Protein AF-A0A3B9PK97-F1 (afdb_monomer)

Mean predicted aligned error: 8.79 Å

Foldseek 3Di:
DPPPPDDDADDDDDDPLVVLLVVLVVLLVQLVVQCVVCPPPPPDPVSVVSNVVSVVSNVVSCCVVVVVVVVCVVVVSHDPVRVVVVVVVVVVVVVVVVVVVVVVVVVVCCVQVPVLVLCCQPDPNVVVNVPQQVPRDRDPPCPDDRD

Sequence (147 aa):
MTTTTHQKYYVPHDSAWPIVGALALLLIGYGAASWISQLDQPGARSGPWVFAAGFALLVVTLFGWFGKVIDESQRGLYSTQLDRSFRQCMSWFIFSEVMFFLAFFGALFYARVVAVPWLDGASNNAMTAEILWPDFEAAWPLLKTPG

pLDDT: mean 86.39, std 11.24, range [41.16, 97.88]

Structure (mmCIF, N/CA/C/O backbone):
data_AF-A0A3B9PK97-F1
#
_entry.id   AF-A0A3B9PK97-F1
#
loop_
_atom_site.group_PDB
_atom_site.id
_atom_site.type_symbol
_atom_site.label_atom_id
_atom_site.label_alt_id
_atom_site.label_comp_id
_atom_site.label_asym_id
_atom_site.label_entity_id
_atom_site.label_seq_id
_atom_site.pdbx_PDB_ins_code
_atom_site.Cartn_x
_atom_site.Cartn_y
_atom_site.Cartn_z
_atom_site.occupancy
_atom_site.B_iso_or_equiv
_atom_site.auth_seq_id
_atom_site.auth_comp_id
_atom_site.auth_asym_id
_atom_site.auth_atom_id
_atom_site.pdbx_PDB_model_num
ATOM 1 N N . MET A 1 1 ? -40.761 29.444 9.521 1.00 41.16 1 MET A N 1
ATOM 2 C CA . MET A 1 1 ? -39.396 29.179 10.021 1.00 41.16 1 MET A CA 1
ATOM 3 C C . MET A 1 1 ? -39.211 27.673 10.105 1.00 41.16 1 MET A C 1
ATOM 5 O O . MET A 1 1 ? -39.730 27.057 11.021 1.00 41.16 1 MET A O 1
ATOM 9 N N . THR A 1 2 ? -38.567 27.062 9.114 1.00 44.19 2 THR A N 1
ATOM 10 C CA . THR A 1 2 ? -38.159 25.652 9.174 1.00 44.19 2 THR A CA 1
ATOM 11 C C . THR A 1 2 ? -36.894 25.573 10.018 1.00 44.19 2 THR A C 1
ATOM 13 O O . THR A 1 2 ? -35.844 26.047 9.594 1.00 44.19 2 THR A O 1
ATOM 16 N N . THR A 1 3 ? -36.989 25.049 11.236 1.00 46.28 3 THR A N 1
ATOM 17 C CA . THR A 1 3 ? -35.820 24.790 12.081 1.00 46.28 3 THR A CA 1
ATOM 18 C C . THR A 1 3 ? -34.995 23.685 11.435 1.00 46.28 3 THR A C 1
ATOM 20 O O . THR A 1 3 ? -35.395 22.522 11.453 1.00 46.28 3 THR A O 1
ATOM 23 N N . THR A 1 4 ? -33.866 24.040 10.826 1.00 54.22 4 THR A N 1
ATOM 24 C CA . THR A 1 4 ? -32.902 23.081 10.283 1.00 54.22 4 THR A CA 1
ATOM 25 C C . THR A 1 4 ? -32.292 22.300 11.447 1.00 54.22 4 THR A C 1
ATOM 27 O O . THR A 1 4 ? -31.327 22.735 12.070 1.00 54.22 4 THR A O 1
ATOM 30 N N . THR A 1 5 ? -32.884 21.161 11.802 1.00 58.22 5 THR A N 1
ATOM 31 C CA . THR A 1 5 ? -32.317 20.245 12.793 1.00 58.22 5 THR A CA 1
ATOM 32 C C . THR A 1 5 ? -31.056 19.625 12.194 1.00 58.22 5 THR A C 1
ATOM 34 O O . THR A 1 5 ? -31.126 18.680 11.411 1.00 58.22 5 THR A O 1
ATOM 37 N N . HIS A 1 6 ? -29.891 20.188 12.517 1.00 59.94 6 HIS A N 1
ATOM 38 C CA . HIS A 1 6 ? -28.604 19.624 12.117 1.00 59.94 6 HIS A CA 1
ATOM 39 C C . HIS A 1 6 ? -28.460 18.214 12.708 1.00 59.94 6 HIS A C 1
ATOM 41 O O . HIS A 1 6 ? -28.523 18.038 13.926 1.00 59.94 6 HIS A O 1
ATOM 47 N N . GLN A 1 7 ? -28.276 17.201 11.853 1.00 64.62 7 GLN A N 1
ATOM 48 C CA . GLN A 1 7 ? -27.948 15.856 12.323 1.00 64.62 7 GLN A CA 1
ATOM 49 C C . GLN A 1 7 ? -26.595 15.901 13.037 1.00 64.62 7 GLN A C 1
ATOM 51 O O . GLN A 1 7 ? -25.605 16.377 12.482 1.00 64.62 7 GLN A O 1
ATOM 56 N N . LYS A 1 8 ? -26.551 15.420 14.283 1.00 70.25 8 LYS A N 1
ATOM 57 C CA . LYS A 1 8 ? -25.319 15.384 15.074 1.00 70.25 8 LYS A CA 1
ATOM 58 C C . LYS A 1 8 ? -24.359 14.374 14.441 1.00 70.25 8 LYS A C 1
ATOM 60 O O . LYS A 1 8 ? -24.688 13.195 14.325 1.00 70.25 8 LYS A O 1
ATOM 65 N N . TYR A 1 9 ? -23.196 14.846 13.996 1.00 72.81 9 TYR A N 1
ATOM 66 C CA . TYR A 1 9 ? -22.126 13.980 13.507 1.00 72.81 9 TYR A CA 1
ATOM 67 C C . TYR A 1 9 ? -21.547 13.190 14.686 1.00 72.81 9 TYR A C 1
ATOM 69 O O . TYR A 1 9 ? -21.301 13.763 15.751 1.00 72.81 9 TYR A O 1
ATOM 77 N N . TYR A 1 10 ? -21.369 11.881 14.517 1.00 75.94 10 TYR A N 1
ATOM 78 C CA . TYR A 1 10 ? -20.790 11.040 15.559 1.00 75.94 10 TYR A CA 1
ATOM 79 C C . TYR A 1 10 ? -19.284 11.304 15.658 1.00 75.94 10 TYR A C 1
ATOM 81 O O . TYR A 1 10 ? -18.575 11.236 14.656 1.00 75.94 10 TYR A O 1
ATOM 89 N N . VAL A 1 11 ? -18.807 11.619 16.863 1.00 76.69 11 VAL A N 1
ATOM 90 C CA . VAL A 1 11 ? -17.381 11.777 17.167 1.00 76.69 11 VAL A CA 1
ATOM 91 C C . VAL A 1 11 ? -16.980 10.595 18.049 1.00 76.69 11 VAL A C 1
ATOM 93 O O . VAL A 1 11 ? -17.509 10.486 19.159 1.00 76.69 11 VAL A O 1
ATOM 96 N N . PRO A 1 12 ? -16.106 9.696 17.566 1.00 74.56 12 PRO A N 1
ATOM 97 C CA . PRO A 1 12 ? -15.636 8.564 18.353 1.00 74.56 12 PRO A CA 1
ATOM 98 C C . PRO A 1 12 ? -14.849 9.003 19.594 1.00 74.56 12 PRO A C 1
ATOM 100 O O . PRO A 1 12 ? -14.250 10.078 19.621 1.00 74.56 12 PRO A O 1
ATOM 103 N N . HIS A 1 13 ? -14.822 8.136 20.605 1.00 77.81 13 HIS A N 1
ATOM 104 C CA . HIS A 1 13 ? -13.927 8.270 21.757 1.00 77.81 13 HIS A CA 1
ATOM 105 C C . HIS A 1 13 ? -12.485 7.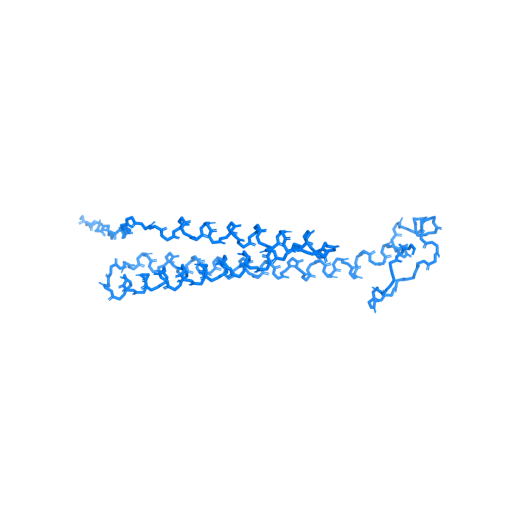877 21.388 1.00 77.81 13 HIS A C 1
ATOM 107 O O . HIS A 1 13 ? -12.249 7.261 20.346 1.00 77.81 13 HIS A O 1
ATOM 113 N N . ASP A 1 14 ? -11.522 8.206 22.253 1.00 79.12 14 ASP A N 1
ATOM 114 C CA . ASP A 1 14 ? -10.101 7.927 22.024 1.00 79.12 14 ASP A CA 1
ATOM 115 C C . ASP A 1 14 ? -9.839 6.455 21.661 1.00 79.12 14 ASP A C 1
ATOM 117 O O . ASP A 1 14 ? -10.298 5.518 22.322 1.00 79.12 14 ASP A O 1
ATOM 121 N N . SER A 1 15 ? -9.068 6.249 20.592 1.00 83.88 15 SER A N 1
ATOM 122 C CA . SER A 1 15 ? -8.725 4.930 20.065 1.00 83.88 15 SER A CA 1
ATOM 123 C C . SER A 1 15 ? -7.212 4.768 19.997 1.00 83.88 15 SER A C 1
ATOM 125 O O . SER A 1 15 ? -6.526 5.546 19.341 1.00 83.88 15 SER A O 1
ATOM 127 N N . ALA A 1 16 ? -6.690 3.725 20.645 1.00 89.44 16 ALA A N 1
ATOM 128 C CA . ALA A 1 16 ? -5.266 3.384 20.605 1.00 89.44 16 ALA A CA 1
ATOM 129 C C . ALA A 1 16 ? -4.864 2.602 19.337 1.00 89.44 16 ALA A C 1
ATOM 131 O O . ALA A 1 16 ? -3.677 2.490 19.029 1.00 89.44 16 ALA A O 1
ATOM 132 N N . TRP A 1 17 ? -5.839 2.070 18.586 1.00 91.69 17 TRP A N 1
ATOM 133 C CA . TRP A 1 17 ? -5.602 1.227 17.408 1.00 91.69 17 TRP A CA 1
ATOM 134 C C . TRP A 1 17 ? -4.713 1.865 16.326 1.00 91.69 17 TRP A C 1
ATOM 136 O O . TRP A 1 17 ? -3.873 1.145 15.788 1.00 91.69 17 TRP A O 1
ATOM 146 N N . PRO A 1 18 ? -4.798 3.179 16.028 1.00 92.00 18 PRO A N 1
ATOM 147 C CA . PRO A 1 18 ? -3.915 3.809 15.045 1.00 92.00 18 PRO A CA 1
ATOM 148 C C . PRO A 1 18 ? -2.428 3.729 15.415 1.00 92.00 18 PRO A C 1
ATOM 150 O O . PRO A 1 18 ? -1.594 3.493 14.545 1.00 92.00 18 PRO A O 1
ATOM 153 N N . ILE A 1 19 ? -2.084 3.872 16.700 1.00 93.62 19 ILE A N 1
ATOM 154 C CA . ILE A 1 19 ? -0.689 3.805 17.169 1.00 93.62 19 ILE A CA 1
ATOM 155 C C . ILE A 1 19 ? -0.165 2.372 17.063 1.00 93.62 19 ILE A C 1
ATOM 157 O O . ILE A 1 19 ? 0.945 2.150 16.581 1.00 93.62 19 ILE A O 1
ATOM 161 N N . VAL A 1 20 ? -0.978 1.390 17.463 1.00 94.44 20 VAL A N 1
ATOM 162 C CA . VAL A 1 20 ? -0.621 -0.030 17.332 1.00 94.44 20 VAL A CA 1
ATOM 163 C C . VAL A 1 20 ? -0.447 -0.407 15.856 1.00 94.44 20 VAL A C 1
ATOM 165 O O . VAL A 1 20 ? 0.518 -1.084 15.510 1.00 94.44 20 VAL A O 1
ATOM 168 N N . GLY A 1 21 ? -1.310 0.103 14.972 1.00 94.81 21 GLY A N 1
ATOM 169 C CA . GLY A 1 21 ? -1.193 -0.079 13.524 1.00 94.81 21 GLY A CA 1
ATOM 170 C C . GLY A 1 21 ? 0.077 0.543 12.942 1.00 94.81 21 GLY A C 1
ATOM 171 O O . GLY A 1 21 ? 0.760 -0.098 12.148 1.00 94.81 21 GLY A O 1
ATOM 172 N N . ALA A 1 22 ? 0.450 1.749 13.379 1.00 96.06 22 ALA A N 1
ATOM 173 C CA . ALA A 1 22 ? 1.700 2.386 12.968 1.00 96.06 22 ALA A CA 1
ATOM 174 C C . ALA A 1 22 ? 2.931 1.570 13.400 1.00 96.06 22 ALA A C 1
ATOM 176 O O . ALA A 1 22 ? 3.845 1.370 12.601 1.00 96.06 22 ALA A O 1
ATOM 177 N N . LEU A 1 23 ? 2.937 1.040 14.629 1.00 96.62 23 LEU A N 1
ATOM 178 C CA . LEU A 1 23 ? 3.995 0.143 15.107 1.00 96.62 23 LEU A CA 1
ATOM 179 C C . LEU A 1 23 ? 4.037 -1.169 14.314 1.00 96.62 23 LEU A C 1
ATOM 181 O O . LEU A 1 23 ? 5.121 -1.638 13.975 1.00 96.62 23 LEU A O 1
ATOM 185 N N . ALA A 1 24 ? 2.882 -1.742 13.970 1.00 96.75 24 ALA A N 1
ATOM 186 C CA . ALA A 1 24 ? 2.812 -2.936 13.133 1.00 96.75 24 ALA A CA 1
ATOM 187 C C . ALA A 1 24 ? 3.427 -2.695 11.747 1.00 96.75 24 ALA A C 1
ATOM 189 O O . ALA A 1 24 ? 4.269 -3.473 11.302 1.00 96.75 24 ALA A O 1
ATOM 190 N N . LEU A 1 25 ? 3.073 -1.583 11.094 1.00 97.00 25 LEU A N 1
ATOM 191 C CA . LEU A 1 25 ? 3.632 -1.199 9.795 1.00 97.00 25 LEU A CA 1
ATOM 192 C C . LEU A 1 25 ? 5.136 -0.910 9.871 1.00 97.00 25 LEU A C 1
ATOM 194 O O . LEU A 1 25 ? 5.873 -1.308 8.970 1.00 97.00 25 LEU A O 1
ATOM 198 N N . LEU A 1 26 ? 5.609 -0.285 10.954 1.00 97.06 26 LEU A N 1
ATOM 199 C CA . LEU A 1 26 ? 7.037 -0.071 11.197 1.00 97.06 26 LEU A CA 1
ATOM 200 C C . LEU A 1 26 ? 7.792 -1.405 11.283 1.00 97.06 26 LEU A C 1
ATOM 202 O O . LEU A 1 26 ? 8.823 -1.568 10.632 1.00 97.06 26 LEU A O 1
ATOM 206 N N . LEU A 1 27 ? 7.271 -2.365 12.052 1.00 96.44 27 LEU A N 1
ATOM 207 C CA . LEU A 1 27 ? 7.869 -3.695 12.193 1.00 96.44 27 LEU A CA 1
ATOM 208 C C . LEU A 1 27 ? 7.863 -4.470 10.873 1.00 96.44 27 LEU A C 1
ATOM 210 O O . LEU A 1 27 ? 8.847 -5.135 10.566 1.00 96.44 27 LEU A O 1
ATOM 214 N N . ILE A 1 28 ? 6.802 -4.357 10.069 1.00 97.25 28 ILE A N 1
ATOM 215 C CA . ILE A 1 28 ? 6.736 -4.956 8.727 1.00 97.25 28 ILE A CA 1
ATOM 216 C C . ILE A 1 28 ? 7.793 -4.335 7.812 1.00 97.25 28 ILE A C 1
ATOM 218 O O . ILE A 1 28 ? 8.567 -5.067 7.201 1.00 97.25 28 ILE A O 1
ATOM 222 N N . GLY A 1 29 ? 7.864 -3.003 7.733 1.00 96.12 29 GLY A N 1
ATOM 223 C CA . GLY A 1 29 ? 8.824 -2.304 6.876 1.00 96.12 29 GLY A CA 1
ATOM 224 C C . GLY A 1 29 ? 10.273 -2.600 7.268 1.00 96.12 29 GLY A C 1
ATOM 225 O O . GLY A 1 29 ? 11.085 -2.978 6.424 1.00 96.12 29 GLY A O 1
ATOM 226 N N . TYR A 1 30 ? 10.587 -2.508 8.561 1.00 95.19 30 TYR A N 1
ATOM 227 C CA . TYR A 1 30 ? 11.909 -2.845 9.088 1.00 95.19 30 TYR A CA 1
ATOM 228 C C . TYR A 1 30 ? 12.229 -4.340 8.938 1.00 95.19 30 TYR A C 1
ATOM 230 O O . TYR A 1 30 ? 13.338 -4.705 8.548 1.00 95.19 30 TYR A O 1
ATOM 238 N N . GLY A 1 31 ? 11.264 -5.221 9.201 1.00 93.81 31 GLY A N 1
ATOM 239 C CA . GLY A 1 31 ? 11.394 -6.667 9.028 1.00 93.81 31 GLY A CA 1
ATOM 240 C C . GLY A 1 31 ? 11.675 -7.056 7.578 1.00 93.81 31 GLY A C 1
ATOM 241 O O . GLY A 1 31 ? 12.587 -7.835 7.324 1.00 93.81 31 GLY A O 1
ATOM 242 N N . ALA A 1 32 ? 10.964 -6.464 6.617 1.00 94.62 32 ALA A N 1
ATOM 243 C CA . ALA A 1 32 ? 11.182 -6.698 5.191 1.00 94.62 32 ALA A CA 1
ATOM 244 C C . ALA A 1 32 ? 12.556 -6.191 4.734 1.00 94.62 32 ALA A C 1
ATOM 246 O O . ALA A 1 32 ? 13.297 -6.925 4.083 1.00 94.62 32 ALA A O 1
ATOM 247 N N . ALA A 1 33 ? 12.930 -4.968 5.123 1.00 93.38 33 ALA A N 1
ATOM 248 C CA . ALA A 1 33 ? 14.236 -4.402 4.791 1.00 93.38 33 ALA A CA 1
ATOM 249 C C . ALA A 1 33 ? 15.379 -5.244 5.375 1.00 93.38 33 ALA A C 1
ATOM 251 O O . ALA A 1 33 ? 16.326 -5.596 4.677 1.00 93.38 33 ALA A O 1
ATOM 252 N N . SER A 1 34 ? 15.272 -5.614 6.651 1.00 91.44 34 SER A N 1
ATOM 253 C CA . SER A 1 34 ? 16.279 -6.429 7.330 1.00 91.44 34 SER A CA 1
ATOM 254 C C . SER A 1 34 ? 16.333 -7.859 6.796 1.00 91.44 34 SER A C 1
ATOM 256 O O . SER A 1 34 ? 17.426 -8.416 6.739 1.00 91.44 34 SER A O 1
ATOM 258 N N . TRP A 1 35 ? 15.207 -8.437 6.361 1.00 91.12 35 TRP A N 1
ATOM 259 C CA . TRP A 1 35 ? 15.185 -9.722 5.666 1.00 91.12 35 TRP A CA 1
ATOM 260 C C . TRP A 1 35 ? 15.991 -9.627 4.373 1.00 91.12 35 TRP A C 1
ATOM 262 O O . TRP A 1 35 ? 16.942 -10.389 4.223 1.00 91.12 35 TRP A O 1
ATOM 272 N N . ILE A 1 36 ? 15.680 -8.668 3.493 1.00 90.94 36 ILE A N 1
ATOM 273 C CA . ILE A 1 36 ? 16.367 -8.503 2.201 1.00 90.94 36 ILE A CA 1
ATOM 274 C C . ILE A 1 36 ? 17.877 -8.311 2.401 1.00 90.94 36 ILE A C 1
ATOM 276 O O . ILE A 1 36 ? 18.672 -8.998 1.768 1.00 90.94 36 ILE A O 1
ATOM 280 N N . SER A 1 37 ? 18.281 -7.457 3.344 1.00 88.94 37 SER A N 1
ATOM 281 C CA . SER A 1 37 ? 19.699 -7.191 3.627 1.00 88.94 37 SER A CA 1
ATOM 282 C C . SER A 1 37 ? 20.466 -8.376 4.227 1.00 88.94 37 SER A C 1
ATOM 284 O O . SER A 1 37 ? 21.695 -8.381 4.209 1.00 88.94 37 SER A O 1
ATOM 286 N N . GLN A 1 38 ? 19.767 -9.363 4.794 1.00 86.50 38 GLN A N 1
ATOM 287 C CA . GLN A 1 38 ? 20.368 -10.544 5.421 1.00 86.50 38 GLN A CA 1
ATOM 288 C C . GLN A 1 38 ? 20.396 -11.769 4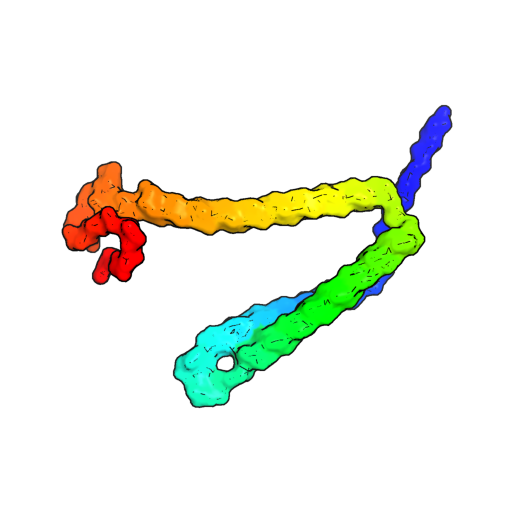.493 1.00 86.50 38 GLN A C 1
ATOM 290 O O . GLN A 1 38 ? 20.914 -12.802 4.913 1.00 86.50 38 GLN A O 1
ATOM 295 N N . LEU A 1 39 ? 19.883 -11.688 3.252 1.00 82.50 39 LEU A N 1
ATOM 296 C CA . LEU A 1 39 ? 19.835 -12.846 2.342 1.00 82.50 39 LEU A CA 1
ATOM 297 C C . LEU A 1 39 ? 21.216 -13.480 2.105 1.00 82.50 39 LEU A C 1
ATOM 299 O O . LEU A 1 39 ? 21.325 -14.704 2.115 1.00 82.50 39 LEU A O 1
ATOM 303 N N . ASP A 1 40 ? 22.257 -12.657 1.964 1.00 80.06 40 ASP A N 1
ATOM 304 C CA . ASP A 1 40 ? 23.621 -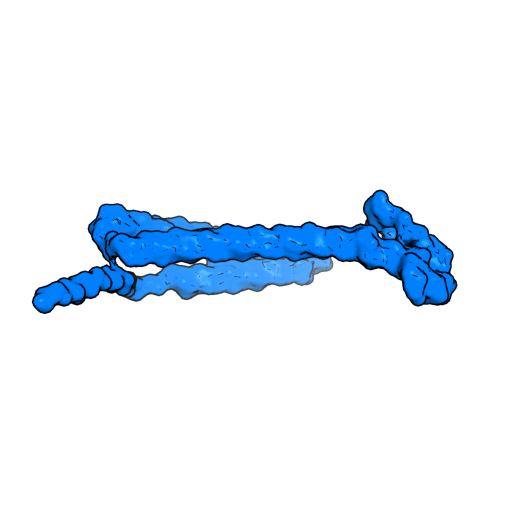13.110 1.662 1.00 80.06 40 ASP A CA 1
ATOM 305 C C . ASP A 1 40 ? 24.486 -13.348 2.914 1.00 80.06 40 ASP A C 1
ATOM 307 O O . ASP A 1 40 ? 25.648 -13.736 2.802 1.00 80.06 40 ASP A O 1
ATOM 311 N N . GLN A 1 41 ? 23.949 -13.123 4.122 1.00 79.38 41 GLN A N 1
ATOM 312 C CA . GLN A 1 41 ? 24.686 -13.267 5.382 1.00 79.38 41 GLN A CA 1
ATOM 313 C C . GLN A 1 41 ? 24.315 -14.580 6.097 1.00 79.38 41 GLN A C 1
ATOM 315 O O . GLN A 1 41 ? 23.242 -14.686 6.701 1.00 79.38 41 GLN A O 1
ATOM 320 N N . PRO A 1 42 ? 25.203 -15.593 6.121 1.00 64.25 42 PRO A N 1
ATOM 321 C CA . PRO A 1 42 ? 24.950 -16.823 6.853 1.00 64.25 42 PRO A CA 1
ATOM 322 C C . PRO A 1 42 ? 25.084 -16.574 8.362 1.00 64.25 42 PRO A C 1
ATOM 324 O O . PRO A 1 42 ? 26.181 -16.560 8.908 1.00 64.25 42 PRO A O 1
ATOM 327 N N . GLY A 1 43 ? 23.956 -16.378 9.051 1.00 67.69 43 GLY A N 1
ATOM 328 C CA . GLY A 1 43 ? 23.898 -16.361 10.522 1.00 67.69 43 GLY A CA 1
ATOM 329 C C . GLY A 1 43 ? 22.919 -15.355 11.122 1.00 67.69 43 GLY A C 1
ATOM 330 O O . GLY A 1 43 ? 22.378 -15.599 12.199 1.00 67.69 43 GLY A O 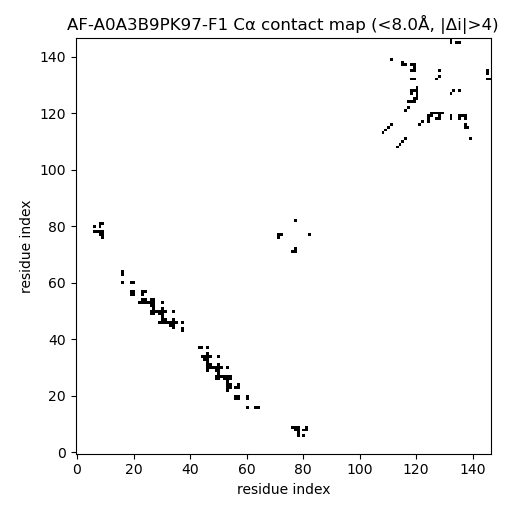1
ATOM 331 N N . ALA A 1 44 ? 22.612 -14.272 10.409 1.00 64.56 44 ALA A N 1
ATOM 332 C CA . ALA A 1 44 ? 21.593 -13.314 10.816 1.00 64.56 44 ALA A CA 1
ATOM 333 C C . ALA A 1 44 ? 20.255 -13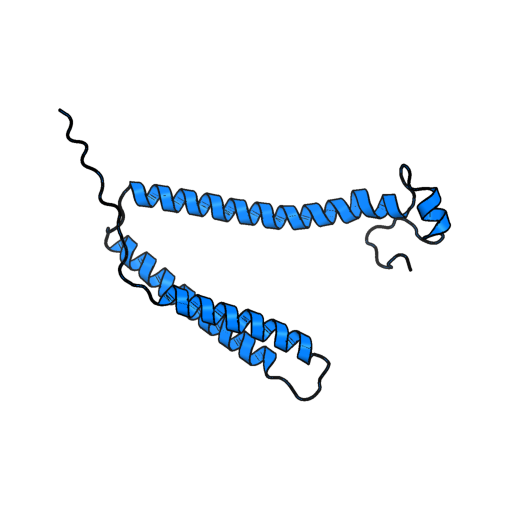.714 10.170 1.00 64.56 44 ALA A C 1
ATOM 335 O O . ALA A 1 44 ? 20.067 -13.593 8.966 1.00 64.56 44 ALA A O 1
ATOM 336 N N . ARG A 1 45 ? 19.336 -14.282 10.961 1.00 71.44 45 ARG A N 1
ATOM 337 C CA . ARG A 1 45 ? 17.981 -14.670 10.512 1.00 71.44 45 ARG A CA 1
ATOM 338 C C . ARG A 1 45 ? 16.890 -13.947 11.293 1.00 71.44 45 ARG A C 1
ATOM 340 O O . ARG A 1 45 ? 15.804 -14.486 11.463 1.00 71.44 45 ARG A O 1
ATOM 347 N N . SER A 1 46 ? 17.160 -12.748 11.804 1.00 81.75 46 SER A N 1
ATOM 348 C CA . SER A 1 46 ? 16.179 -12.002 12.605 1.00 81.75 46 SER A CA 1
ATOM 349 C C . SER A 1 46 ? 15.090 -11.351 11.745 1.00 81.75 46 SER A C 1
ATOM 351 O O . SER A 1 46 ? 13.947 -11.268 12.190 1.00 81.75 46 SER A O 1
ATOM 353 N N . GLY A 1 47 ? 15.405 -10.960 10.504 1.00 85.94 47 GLY A N 1
ATOM 354 C CA . GLY A 1 47 ? 14.481 -10.248 9.608 1.00 85.94 47 GLY A CA 1
ATOM 355 C C . GLY A 1 47 ? 13.121 -10.934 9.388 1.00 85.94 47 GLY A C 1
ATOM 356 O O . GLY A 1 47 ? 12.092 -10.305 9.649 1.00 85.94 47 GLY A O 1
ATOM 357 N N . PRO A 1 48 ? 13.078 -12.230 9.013 1.00 90.31 48 PRO A N 1
ATOM 358 C CA . PRO A 1 48 ? 11.819 -12.956 8.832 1.00 90.31 48 PRO A CA 1
ATOM 359 C C . P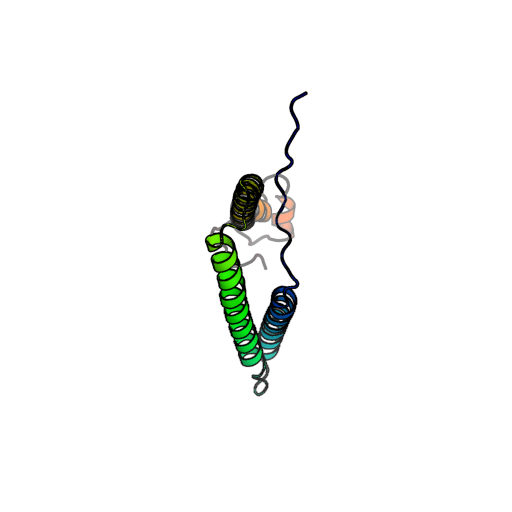RO A 1 48 ? 10.940 -13.000 10.087 1.00 90.31 48 PRO A C 1
ATOM 361 O O . PRO A 1 48 ? 9.722 -12.860 9.993 1.00 90.31 48 PRO A O 1
ATOM 364 N N . TRP A 1 49 ? 11.541 -13.157 11.272 1.00 92.12 49 TRP A N 1
ATOM 365 C CA . TRP A 1 49 ? 10.800 -13.198 12.536 1.00 92.12 49 TRP A CA 1
ATOM 366 C C . TRP A 1 49 ? 10.201 -11.840 12.891 1.00 92.12 49 TRP A C 1
ATOM 368 O O . TRP A 1 49 ? 9.049 -11.773 13.314 1.00 92.12 49 TRP A O 1
ATOM 378 N N . VAL A 1 50 ? 10.953 -10.755 12.682 1.00 94.00 50 VAL A N 1
ATOM 379 C CA . VAL A 1 50 ? 10.460 -9.391 12.918 1.00 94.00 50 VAL A CA 1
ATOM 380 C C . VAL A 1 50 ? 9.332 -9.046 11.943 1.00 94.00 50 VAL A C 1
ATOM 382 O O . VAL A 1 50 ? 8.307 -8.508 12.361 1.00 94.00 50 VAL A O 1
ATOM 385 N N . PHE A 1 51 ? 9.472 -9.429 10.671 1.00 95.00 51 PHE A N 1
ATOM 386 C CA . PHE A 1 51 ? 8.417 -9.277 9.670 1.00 95.00 51 PHE A CA 1
ATOM 387 C C . PHE A 1 51 ? 7.147 -10.048 10.058 1.00 95.00 51 PHE A C 1
ATOM 389 O O . PHE A 1 51 ? 6.057 -9.477 10.063 1.00 95.00 51 PHE A O 1
ATOM 396 N N . ALA A 1 52 ? 7.282 -11.322 10.440 1.00 95.38 52 ALA A N 1
ATOM 397 C CA . ALA A 1 52 ? 6.155 -12.153 10.859 1.00 95.38 52 ALA A CA 1
ATOM 398 C C . ALA A 1 52 ? 5.460 -11.604 12.116 1.00 95.38 52 ALA A C 1
ATOM 400 O O . ALA A 1 52 ? 4.231 -11.583 12.177 1.00 95.38 52 ALA A O 1
ATOM 401 N N . ALA A 1 53 ? 6.225 -11.106 13.094 1.00 95.94 53 ALA A N 1
ATOM 402 C CA . ALA A 1 53 ? 5.679 -10.465 14.288 1.00 95.94 53 ALA A CA 1
ATOM 403 C C . ALA A 1 53 ? 4.910 -9.176 13.950 1.00 95.94 53 ALA A C 1
ATOM 405 O O . ALA A 1 53 ? 3.799 -8.976 14.443 1.00 95.94 53 ALA A O 1
ATOM 406 N N . GLY A 1 54 ? 5.457 -8.330 13.070 1.00 96.19 54 GLY A N 1
ATOM 407 C CA . GLY A 1 54 ? 4.773 -7.133 12.574 1.00 96.19 54 GLY A CA 1
ATOM 408 C C . GLY A 1 54 ? 3.480 -7.468 11.828 1.00 96.19 54 GLY A C 1
ATOM 409 O O . GLY A 1 54 ? 2.448 -6.843 12.069 1.00 96.19 54 GLY A O 1
ATOM 410 N N . PHE A 1 55 ? 3.503 -8.502 10.984 1.00 96.81 55 PHE A N 1
ATOM 411 C CA . PHE A 1 55 ? 2.321 -8.980 10.268 1.00 96.81 55 PHE A CA 1
ATOM 412 C C . PHE A 1 55 ? 1.243 -9.507 11.222 1.00 96.81 55 PHE A C 1
ATOM 414 O O . PHE A 1 55 ? 0.077 -9.133 11.101 1.00 96.81 55 PHE A O 1
ATOM 421 N N . ALA A 1 56 ? 1.620 -10.309 12.221 1.00 97.12 56 ALA A N 1
ATOM 422 C CA . ALA A 1 56 ? 0.694 -10.778 13.249 1.00 97.12 56 ALA A CA 1
ATOM 423 C C . ALA A 1 56 ? 0.055 -9.608 14.019 1.00 97.12 56 ALA A C 1
ATOM 425 O O . ALA A 1 56 ? -1.158 -9.598 14.235 1.00 97.12 56 ALA A O 1
ATOM 426 N N . LEU A 1 57 ? 0.841 -8.587 14.377 1.00 96.62 57 LEU A N 1
ATOM 427 C CA . LEU A 1 57 ? 0.337 -7.391 15.056 1.00 96.62 57 LEU A CA 1
ATOM 428 C C . LEU A 1 57 ? -0.624 -6.577 14.172 1.00 96.62 57 LEU A C 1
ATOM 430 O O . LEU A 1 57 ? -1.632 -6.066 14.668 1.00 96.62 57 LEU A O 1
ATOM 434 N N . LEU A 1 58 ? -0.350 -6.483 12.867 1.00 97.00 58 LEU A N 1
ATOM 435 C CA . LEU A 1 58 ? -1.236 -5.822 11.905 1.00 97.00 58 LEU A CA 1
ATOM 436 C C . LEU A 1 58 ? -2.586 -6.537 11.834 1.00 97.00 58 LEU A C 1
ATOM 438 O O . LEU A 1 58 ? -3.627 -5.892 11.926 1.00 97.00 58 LEU A O 1
ATOM 442 N N . VAL A 1 59 ? -2.568 -7.867 11.733 1.00 97.00 59 VAL A N 1
ATOM 443 C CA . VAL A 1 59 ? -3.777 -8.696 11.713 1.00 97.00 59 VAL A CA 1
ATOM 444 C C . VAL A 1 59 ? -4.607 -8.471 12.980 1.00 97.00 59 VAL A C 1
ATOM 446 O O . VAL A 1 59 ? -5.797 -8.173 12.883 1.00 97.00 59 VAL A O 1
ATOM 449 N N . VAL A 1 60 ? -3.985 -8.518 14.163 1.00 95.94 60 VAL A N 1
ATOM 450 C CA . VAL A 1 60 ? -4.660 -8.227 15.443 1.00 95.94 60 VAL A CA 1
ATOM 451 C C . VAL A 1 60 ? -5.271 -6.823 15.450 1.00 95.94 60 VAL A C 1
ATOM 453 O O . VAL A 1 60 ? -6.409 -6.650 15.886 1.00 95.94 60 VAL A O 1
ATOM 456 N N . THR A 1 61 ? -4.548 -5.829 14.933 1.00 96.06 61 THR A N 1
ATOM 457 C CA . THR A 1 61 ? -5.029 -4.443 14.853 1.00 96.06 61 THR A CA 1
ATOM 458 C C . THR A 1 61 ? -6.241 -4.316 13.935 1.00 96.06 61 THR A C 1
ATOM 460 O O . THR A 1 61 ? -7.213 -3.668 14.311 1.00 96.06 61 THR A O 1
ATOM 463 N N . LEU A 1 62 ? -6.225 -4.955 12.761 1.00 95.19 62 LEU A N 1
ATOM 464 C CA . LEU A 1 62 ? -7.345 -4.935 11.816 1.00 95.19 62 LEU A CA 1
ATOM 465 C C . LEU A 1 62 ? -8.587 -5.607 12.405 1.00 95.19 62 LEU A C 1
ATOM 467 O O . LEU A 1 62 ? -9.666 -5.021 12.371 1.00 95.19 62 LEU A O 1
ATOM 471 N N . PHE A 1 63 ? -8.442 -6.795 12.999 1.00 95.00 63 PHE A N 1
ATOM 472 C CA . PHE A 1 63 ? -9.561 -7.487 13.644 1.00 95.00 63 PHE A CA 1
ATOM 473 C C . PHE A 1 63 ? -10.132 -6.689 14.820 1.00 95.00 63 PHE A C 1
ATOM 475 O O . PHE A 1 63 ? -11.349 -6.534 14.928 1.00 95.00 63 PHE A O 1
ATOM 482 N N . GLY A 1 64 ? -9.271 -6.145 15.683 1.00 93.50 64 GLY A N 1
ATOM 483 C CA . GLY A 1 64 ? -9.694 -5.346 16.831 1.00 93.50 64 GLY A CA 1
ATOM 484 C C . GLY A 1 64 ? -10.353 -4.025 16.434 1.00 93.50 64 GLY A C 1
ATOM 485 O O . GLY A 1 64 ? -11.372 -3.639 17.011 1.00 93.50 64 GLY A O 1
ATOM 486 N N . TRP A 1 65 ? -9.812 -3.341 15.425 1.00 93.62 65 TRP A N 1
ATOM 487 C CA . TRP A 1 65 ? -10.358 -2.078 14.944 1.00 93.62 65 TRP A CA 1
ATOM 488 C C . TRP A 1 65 ? -11.674 -2.278 14.190 1.00 93.62 65 TRP A C 1
ATOM 490 O O . TRP A 1 65 ? -12.668 -1.644 14.545 1.00 93.62 65 TRP A O 1
ATOM 500 N N . PHE A 1 66 ? -11.732 -3.190 13.215 1.00 92.75 66 PHE A N 1
ATOM 501 C CA . PHE A 1 66 ? -12.972 -3.460 12.482 1.00 92.75 66 PHE A CA 1
ATOM 502 C C . PHE A 1 66 ? -14.069 -4.015 13.385 1.00 92.75 66 PHE A C 1
ATOM 504 O O . PHE A 1 66 ? -15.223 -3.625 13.227 1.00 92.75 66 PHE A O 1
ATOM 511 N N . GLY A 1 67 ? -13.726 -4.838 14.380 1.00 92.25 67 GLY A N 1
ATOM 512 C CA . GLY A 1 67 ? -14.682 -5.284 15.391 1.00 92.25 67 GLY A CA 1
ATOM 513 C C . GLY A 1 67 ? -15.356 -4.116 16.118 1.00 92.25 67 GLY A C 1
ATOM 514 O O . GLY A 1 67 ? -16.580 -4.100 16.238 1.00 92.25 67 GLY A O 1
ATOM 515 N N . LYS A 1 68 ? -14.589 -3.094 16.531 1.00 90.19 68 LYS A N 1
ATOM 516 C CA . LYS A 1 68 ? -15.159 -1.884 17.148 1.00 90.19 68 LYS A CA 1
ATOM 517 C C . LYS A 1 68 ? -16.039 -1.086 16.188 1.00 90.19 68 LYS A C 1
ATOM 519 O O . LYS A 1 68 ? -17.118 -0.663 16.583 1.00 90.19 68 LYS A O 1
ATOM 524 N N . VAL A 1 69 ? -15.612 -0.917 14.936 1.00 89.50 69 VAL A N 1
ATOM 525 C CA . VAL A 1 69 ? -16.409 -0.212 13.914 1.00 89.50 69 VAL A CA 1
ATOM 526 C C . VAL A 1 69 ? -17.753 -0.917 13.680 1.00 89.50 69 VAL A C 1
ATOM 528 O O . VAL A 1 69 ? -18.785 -0.262 13.547 1.00 89.50 69 VAL A O 1
ATOM 531 N N . ILE A 1 70 ? -17.770 -2.254 13.669 1.00 90.62 70 ILE A N 1
ATOM 532 C CA . ILE A 1 70 ? -19.003 -3.038 13.515 1.00 90.62 70 ILE A CA 1
ATOM 533 C C . ILE A 1 70 ? -19.915 -2.884 14.741 1.00 90.62 70 ILE A C 1
ATOM 535 O O . ILE A 1 70 ? -21.109 -2.644 14.562 1.00 90.62 70 ILE A O 1
ATOM 539 N N . ASP A 1 71 ? -19.379 -2.978 15.963 1.00 89.62 71 ASP A N 1
ATOM 540 C CA . ASP A 1 71 ? -20.159 -2.786 17.201 1.00 89.62 71 ASP A CA 1
ATOM 541 C C . ASP A 1 71 ? -20.779 -1.379 17.268 1.00 89.62 71 ASP A C 1
ATOM 543 O O . ASP A 1 71 ? -21.970 -1.225 17.543 1.00 89.62 71 ASP A O 1
ATOM 547 N N . GLU A 1 72 ? -20.012 -0.340 16.930 1.00 87.62 72 GLU A N 1
ATOM 548 C CA . GLU A 1 72 ? -20.503 1.042 16.874 1.00 87.62 72 GLU A CA 1
ATOM 549 C C . GLU A 1 72 ? -21.616 1.230 15.834 1.00 87.62 72 GLU A C 1
ATOM 551 O O . GLU A 1 72 ? -22.611 1.910 16.107 1.00 87.62 72 GLU A O 1
ATOM 556 N N . SER A 1 73 ? -21.482 0.589 14.669 1.00 85.62 73 SER A N 1
ATOM 557 C CA . SER A 1 73 ? -22.504 0.588 13.620 1.00 85.62 73 SER A CA 1
ATOM 558 C C . SER A 1 73 ? -23.805 -0.073 14.090 1.00 85.62 73 SER A C 1
ATOM 560 O O . SER A 1 73 ? -24.887 0.501 13.949 1.00 85.62 73 SER A O 1
ATOM 562 N N . GLN A 1 74 ? -23.713 -1.249 14.721 1.00 88.31 74 GLN A N 1
ATOM 563 C CA . GLN A 1 74 ? -24.872 -2.003 15.218 1.00 88.31 74 GLN A CA 1
ATOM 564 C C . GLN A 1 74 ? -25.607 -1.291 16.358 1.00 88.31 74 GLN A C 1
ATOM 566 O O . GLN A 1 74 ? -26.824 -1.419 16.481 1.00 88.31 74 GLN A O 1
ATOM 571 N N . ARG A 1 75 ? -24.897 -0.488 17.156 1.00 86.62 75 ARG A N 1
ATOM 572 C CA . ARG A 1 75 ? -25.482 0.352 18.214 1.00 86.62 75 ARG A CA 1
ATOM 573 C C . ARG A 1 75 ? -26.305 1.532 17.685 1.00 86.62 75 ARG A C 1
ATOM 575 O O . ARG A 1 75 ? -26.870 2.274 18.485 1.00 86.62 75 ARG A O 1
ATOM 582 N N . GLY A 1 76 ? -26.385 1.724 16.365 1.00 79.75 76 GLY A N 1
ATOM 583 C CA . GLY A 1 76 ? -27.197 2.775 15.745 1.00 79.75 76 GLY A CA 1
ATOM 584 C C . GLY A 1 76 ? -26.646 4.185 15.966 1.00 79.75 76 GLY A C 1
ATOM 585 O O . GLY A 1 76 ? -27.383 5.161 15.854 1.00 79.75 76 GLY A O 1
ATOM 586 N N . LEU A 1 77 ? -25.352 4.306 16.284 1.00 74.94 77 LEU A N 1
ATOM 587 C CA . LEU A 1 77 ? -24.684 5.586 16.546 1.00 74.94 77 LEU A CA 1
ATOM 588 C C . LEU A 1 77 ? -24.456 6.410 15.265 1.00 74.94 77 LEU A C 1
ATOM 590 O O . LEU A 1 77 ? -24.085 7.583 15.339 1.00 74.94 77 LEU A O 1
ATOM 594 N N . TYR A 1 78 ? -24.663 5.811 14.089 1.00 78.44 78 TYR A N 1
ATOM 595 C CA . TYR A 1 78 ? -24.356 6.407 12.792 1.00 78.44 78 TYR A CA 1
ATOM 596 C C . TYR A 1 78 ? -25.572 7.100 12.169 1.00 78.44 78 TYR A C 1
ATOM 598 O O . TYR A 1 78 ? -26.639 6.514 11.996 1.00 78.44 78 TYR A O 1
ATOM 606 N N . SER A 1 79 ? -25.400 8.371 11.796 1.00 82.06 79 SER A N 1
ATOM 607 C CA . SER A 1 79 ? -26.420 9.159 11.102 1.00 82.06 79 SER A CA 1
ATOM 608 C C . SER A 1 79 ? -26.421 8.892 9.591 1.00 82.06 79 SER A C 1
ATOM 610 O O . SER A 1 79 ? -25.430 8.445 9.014 1.00 82.06 79 SER A O 1
ATOM 612 N N . THR A 1 80 ? -27.510 9.248 8.904 1.00 82.06 80 THR A N 1
ATOM 613 C CA . THR A 1 80 ? -27.606 9.132 7.435 1.00 82.06 80 THR A CA 1
ATOM 614 C C . THR A 1 80 ? -26.553 9.950 6.682 1.00 82.06 80 THR A C 1
ATOM 616 O O . THR A 1 80 ? -26.190 9.606 5.560 1.00 82.06 80 THR A O 1
ATOM 619 N N . GLN A 1 81 ? -26.049 11.035 7.279 1.00 84.00 81 GLN A N 1
ATOM 620 C CA . GLN A 1 81 ? -24.931 11.792 6.715 1.00 84.00 81 GLN A CA 1
ATOM 621 C C . GLN A 1 81 ? -23.625 10.988 6.763 1.00 84.00 81 GLN A C 1
ATOM 623 O O . GLN A 1 81 ? -22.871 11.002 5.792 1.00 84.00 81 GLN A O 1
ATOM 628 N N . LEU A 1 82 ? -23.376 10.271 7.861 1.00 85.06 82 LEU A N 1
ATOM 629 C CA . LEU A 1 82 ? -22.165 9.474 8.047 1.00 85.06 82 LEU A CA 1
ATOM 630 C C . LEU A 1 82 ? -22.116 8.266 7.094 1.00 85.06 82 LEU A C 1
ATOM 632 O O . LEU A 1 82 ? -21.061 7.997 6.525 1.00 85.06 82 LEU A O 1
ATOM 636 N N . ASP A 1 83 ? -23.250 7.603 6.831 1.00 86.06 83 ASP A N 1
ATOM 637 C CA . ASP A 1 83 ? -23.327 6.508 5.840 1.00 86.06 83 ASP A CA 1
ATOM 638 C C . ASP A 1 83 ? -22.902 6.967 4.433 1.00 86.06 83 ASP A C 1
ATOM 640 O O . ASP A 1 83 ? -22.134 6.293 3.744 1.00 86.06 83 ASP A O 1
ATOM 644 N N . ARG A 1 84 ? -23.329 8.166 4.009 1.00 89.50 84 ARG A N 1
ATOM 645 C CA . ARG A 1 84 ? -22.911 8.730 2.712 1.00 89.50 84 ARG A CA 1
ATOM 646 C C . ARG A 1 84 ? -21.405 8.964 2.653 1.00 89.50 84 ARG A C 1
ATOM 648 O O . ARG A 1 84 ? -20.789 8.637 1.640 1.00 89.50 84 ARG A O 1
ATOM 655 N N . SER A 1 85 ? -20.814 9.483 3.729 1.00 90.62 85 SER A N 1
ATOM 656 C CA . SER A 1 85 ? -19.363 9.666 3.818 1.00 90.62 85 SER A CA 1
ATOM 657 C C . SER A 1 85 ? -18.620 8.333 3.714 1.00 90.62 85 SER A C 1
ATOM 659 O O . SER A 1 85 ? -17.671 8.240 2.942 1.00 90.62 85 SER A O 1
ATOM 661 N N . PHE A 1 86 ? -19.077 7.280 4.403 1.00 89.88 86 PHE A N 1
ATOM 662 C CA . PHE A 1 86 ? -18.463 5.949 4.306 1.00 89.88 86 PHE A CA 1
ATOM 663 C C . PHE A 1 86 ? -18.497 5.384 2.884 1.00 89.88 86 PHE A C 1
ATOM 665 O O . PHE A 1 86 ? -17.483 4.878 2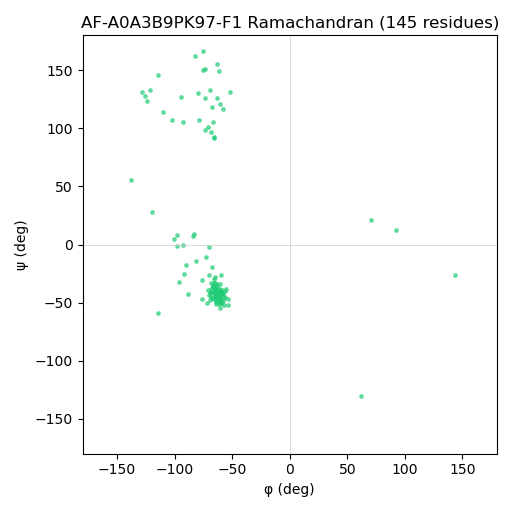.401 1.00 89.88 86 PHE A O 1
ATOM 672 N N . ARG A 1 87 ? -19.626 5.518 2.181 1.00 93.31 87 ARG A N 1
ATOM 673 C CA . ARG A 1 87 ? -19.744 5.090 0.777 1.00 93.31 87 ARG A CA 1
ATOM 674 C C . ARG A 1 87 ? -18.814 5.879 -0.137 1.00 93.31 87 ARG A C 1
ATOM 676 O O . ARG A 1 87 ? -18.159 5.284 -0.983 1.00 93.31 87 ARG A O 1
ATOM 683 N N . GLN A 1 88 ? -18.716 7.195 0.056 1.00 95.25 88 GLN A N 1
ATOM 684 C CA . GLN A 1 88 ? -17.801 8.030 -0.719 1.00 95.25 88 GLN A CA 1
ATOM 685 C C . GLN A 1 88 ? -16.339 7.627 -0.484 1.00 95.25 88 GLN A C 1
ATOM 687 O O . GLN A 1 88 ? -15.583 7.503 -1.445 1.00 95.25 88 GLN A O 1
ATOM 692 N N . CYS A 1 8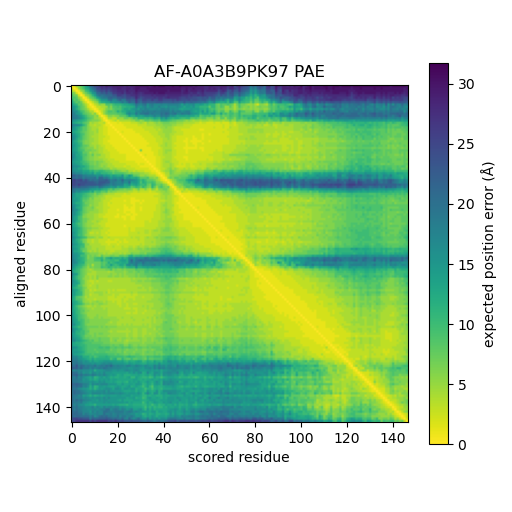9 ? -15.944 7.377 0.769 1.00 94.75 89 CYS A N 1
ATOM 693 C CA . CYS A 1 89 ? -14.607 6.888 1.104 1.00 94.75 89 CYS A CA 1
ATOM 694 C C . CYS A 1 89 ? -14.317 5.533 0.449 1.00 94.75 89 CYS A C 1
ATOM 696 O O . CYS A 1 89 ? -13.242 5.355 -0.115 1.00 94.75 89 CYS A O 1
ATOM 698 N N . MET A 1 90 ? -15.275 4.601 0.467 1.00 96.06 90 MET A N 1
ATOM 699 C CA . MET A 1 90 ? -15.120 3.298 -0.185 1.00 96.06 90 MET A CA 1
ATOM 700 C C . MET A 1 90 ? -14.962 3.433 -1.706 1.00 96.06 90 MET A C 1
ATOM 702 O O . MET A 1 90 ? -14.096 2.789 -2.293 1.00 96.06 90 MET A O 1
ATOM 706 N N . SER A 1 91 ? -15.730 4.318 -2.347 1.00 96.81 91 SER A N 1
ATOM 707 C CA . SER A 1 91 ? -15.574 4.617 -3.776 1.00 96.81 91 SER A CA 1
ATOM 708 C C . SER A 1 91 ? -14.186 5.177 -4.098 1.00 96.81 91 SER A C 1
ATOM 710 O O . SER A 1 91 ? -13.566 4.749 -5.069 1.00 96.81 91 SER A O 1
ATOM 712 N N . TRP A 1 92 ? -13.672 6.097 -3.276 1.00 97.06 92 TRP A N 1
ATOM 713 C CA . TRP A 1 92 ? -12.321 6.641 -3.447 1.00 97.06 92 TRP A CA 1
ATOM 714 C C . TRP A 1 92 ? -11.224 5.599 -3.206 1.00 97.06 92 TRP A C 1
ATOM 716 O O . TRP A 1 92 ? -10.228 5.598 -3.925 1.00 97.06 92 TRP A O 1
ATOM 726 N N . PHE A 1 93 ? -11.416 4.689 -2.249 1.00 96.94 93 PHE A N 1
ATOM 727 C CA . PHE A 1 93 ? -10.507 3.567 -2.018 1.00 96.94 93 PHE A CA 1
ATOM 728 C C . PHE A 1 93 ? -10.437 2.650 -3.249 1.00 96.94 93 PHE A C 1
ATOM 730 O O . PHE A 1 93 ? -9.354 2.434 -3.788 1.00 96.94 93 PHE A O 1
ATOM 737 N N . ILE A 1 94 ? -11.584 2.211 -3.778 1.00 96.69 94 ILE A N 1
ATOM 738 C CA . ILE A 1 94 ? -11.645 1.393 -5.002 1.00 96.69 94 ILE A CA 1
ATOM 739 C C . ILE A 1 94 ? -11.018 2.131 -6.189 1.00 96.69 94 ILE A C 1
ATOM 741 O O . ILE A 1 94 ? -10.275 1.537 -6.968 1.00 96.69 94 ILE A O 1
ATOM 745 N N . PHE A 1 95 ? -11.280 3.432 -6.326 1.00 97.88 95 PHE A N 1
ATOM 746 C CA . PHE A 1 95 ? -10.652 4.241 -7.366 1.00 97.88 95 PHE A CA 1
ATOM 747 C C . PHE A 1 95 ? -9.119 4.234 -7.246 1.00 97.88 95 PHE A C 1
ATOM 749 O O . PHE A 1 95 ? -8.432 4.081 -8.255 1.00 97.88 95 PHE A O 1
ATOM 756 N N . SER A 1 96 ? -8.570 4.336 -6.030 1.00 97.56 96 SER A N 1
ATOM 757 C CA . SER A 1 96 ? -7.120 4.259 -5.821 1.00 97.56 96 SER A CA 1
ATOM 758 C C . SER A 1 96 ? -6.528 2.891 -6.185 1.00 97.56 96 SER A C 1
ATOM 760 O O . SER A 1 96 ? -5.458 2.850 -6.789 1.00 97.56 96 SER A O 1
ATOM 762 N N . GLU A 1 97 ? -7.250 1.792 -5.937 1.00 96.75 97 GLU A N 1
ATOM 763 C CA . GLU A 1 97 ? -6.852 0.442 -6.366 1.00 96.75 97 GLU A CA 1
ATOM 764 C C . GLU A 1 97 ? -6.806 0.333 -7.898 1.00 96.75 97 GLU A C 1
ATOM 766 O O . GLU A 1 97 ? -5.833 -0.156 -8.471 1.00 96.75 97 GLU A O 1
ATOM 771 N N . VAL A 1 98 ? -7.814 0.866 -8.596 1.00 97.62 98 VAL A N 1
ATOM 772 C CA . VAL A 1 98 ? -7.824 0.905 -10.069 1.00 97.62 98 VAL A CA 1
ATOM 773 C C . VAL A 1 98 ? -6.625 1.689 -10.606 1.00 97.62 98 VAL A C 1
ATOM 775 O O . VAL A 1 98 ? -5.967 1.234 -11.542 1.00 97.62 98 VAL A O 1
ATOM 778 N N . MET A 1 99 ? -6.299 2.836 -10.005 1.00 97.56 99 MET A N 1
ATOM 779 C CA . MET A 1 99 ? -5.135 3.637 -10.399 1.00 97.56 99 MET A CA 1
ATOM 780 C C . MET A 1 99 ? -3.805 2.926 -10.115 1.00 97.56 99 MET A C 1
ATOM 782 O O . MET A 1 99 ? -2.882 3.029 -10.924 1.00 97.56 99 MET A O 1
ATOM 786 N N . PHE A 1 100 ? -3.709 2.171 -9.017 1.00 96.19 100 PHE A N 1
ATOM 787 C CA . PHE A 1 100 ? -2.553 1.326 -8.712 1.00 96.19 100 PHE A CA 1
ATOM 788 C C . PHE A 1 100 ? -2.331 0.279 -9.811 1.00 96.19 100 PHE A C 1
ATOM 790 O O . PHE A 1 100 ? -1.239 0.211 -10.373 1.00 96.19 100 PHE A O 1
ATOM 797 N N . PHE A 1 101 ? -3.367 -0.466 -10.212 1.00 96.38 101 PHE A N 1
ATOM 798 C CA . PHE A 1 101 ? -3.261 -1.414 -11.330 1.00 96.38 101 PHE A CA 1
ATOM 799 C C . PHE A 1 101 ? -2.960 -0.728 -12.666 1.00 96.38 101 PHE A C 1
ATOM 801 O O . PHE A 1 101 ? -2.165 -1.239 -13.457 1.00 96.38 101 PHE A O 1
ATOM 808 N N . LEU A 1 102 ? -3.545 0.448 -12.910 1.00 97.31 102 LEU A N 1
ATOM 809 C CA . LEU A 1 102 ? -3.278 1.242 -14.107 1.00 97.31 102 LEU A CA 1
ATOM 810 C C . LEU A 1 102 ? -1.802 1.638 -14.205 1.00 97.31 102 LEU A C 1
ATOM 812 O O . LEU A 1 102 ? -1.265 1.637 -15.307 1.00 97.31 102 LEU A O 1
ATOM 816 N N . ALA A 1 103 ? -1.118 1.894 -13.088 1.00 96.94 103 ALA A N 1
ATOM 817 C CA . ALA A 1 103 ? 0.321 2.144 -13.093 1.00 96.94 103 ALA A CA 1
ATOM 818 C C . ALA A 1 103 ? 1.128 0.917 -13.565 1.00 96.94 103 ALA A C 1
ATOM 820 O O . ALA A 1 103 ? 2.038 1.077 -14.376 1.00 96.94 103 ALA A O 1
ATOM 821 N N . PHE A 1 104 ? 0.775 -0.307 -13.149 1.00 95.00 104 PHE A N 1
ATOM 822 C CA . PHE A 1 104 ? 1.452 -1.526 -13.628 1.00 95.00 104 PHE A CA 1
ATOM 823 C C . PHE A 1 104 ? 1.173 -1.813 -15.102 1.00 95.00 104 PHE A C 1
ATOM 825 O O . PHE A 1 104 ? 2.101 -2.102 -15.857 1.00 95.00 104 PHE A O 1
ATOM 832 N N . PHE A 1 105 ? -0.084 -1.710 -15.542 1.00 95.69 105 PHE A N 1
ATOM 833 C CA . PHE A 1 105 ? -0.420 -1.885 -16.957 1.00 95.69 105 PHE A CA 1
ATOM 834 C C . PHE A 1 105 ? 0.168 -0.773 -17.823 1.00 95.69 105 PHE A C 1
ATOM 836 O O . PHE A 1 105 ? 0.628 -1.043 -18.928 1.00 95.69 105 PHE A O 1
ATOM 843 N N . GLY A 1 106 ? 0.212 0.456 -17.311 1.00 96.25 106 GLY A N 1
ATOM 844 C CA . GLY A 1 106 ? 0.874 1.591 -17.941 1.00 96.25 106 GLY A CA 1
ATOM 845 C C . GLY A 1 106 ? 2.376 1.366 -18.077 1.00 96.25 106 GLY A C 1
ATOM 846 O O . GLY A 1 106 ? 2.917 1.570 -19.159 1.00 96.25 106 GLY A O 1
ATOM 847 N N . ALA A 1 107 ? 3.041 0.864 -17.032 1.00 95.69 107 ALA A N 1
ATOM 848 C CA . ALA A 1 107 ? 4.452 0.489 -17.085 1.00 95.69 107 ALA A CA 1
ATOM 849 C C . ALA A 1 107 ? 4.706 -0.642 -18.095 1.00 95.69 107 ALA A C 1
ATOM 851 O O . ALA A 1 107 ? 5.650 -0.561 -18.876 1.00 95.69 107 ALA A O 1
ATOM 852 N N . LEU A 1 108 ? 3.838 -1.659 -18.145 1.00 93.94 108 LEU A N 1
ATOM 853 C CA . LEU A 1 108 ? 3.920 -2.748 -19.123 1.00 93.94 108 LEU A CA 1
ATOM 854 C C . LEU A 1 108 ? 3.708 -2.253 -20.562 1.00 93.94 108 LEU A C 1
ATOM 856 O O . LEU A 1 108 ? 4.458 -2.630 -21.462 1.00 93.94 108 LEU A O 1
ATOM 860 N N . PHE A 1 109 ? 2.698 -1.410 -20.782 1.00 94.69 109 PHE A N 1
ATOM 861 C CA . PHE A 1 109 ? 2.420 -0.789 -22.075 1.00 94.69 109 PHE A CA 1
ATOM 862 C C . PHE A 1 109 ? 3.600 0.068 -22.526 1.00 94.69 109 PHE A C 1
ATOM 864 O O . PHE A 1 109 ? 4.073 -0.085 -23.649 1.00 94.69 109 PHE A O 1
ATOM 871 N N . TYR A 1 110 ? 4.106 0.923 -21.637 1.00 93.81 110 TYR A N 1
ATOM 872 C CA . TYR A 1 110 ? 5.258 1.770 -21.908 1.00 93.81 110 TYR A CA 1
ATOM 873 C C . TYR A 1 110 ? 6.489 0.931 -22.247 1.00 93.81 110 TYR A C 1
ATOM 875 O O . TYR A 1 110 ? 7.117 1.167 -23.274 1.00 93.81 110 TYR A O 1
ATOM 883 N N . ALA A 1 111 ? 6.794 -0.097 -21.450 1.00 91.19 111 ALA A N 1
ATOM 884 C CA . ALA A 1 111 ? 7.913 -0.990 -21.718 1.00 91.19 111 ALA A CA 1
ATOM 885 C C . ALA A 1 111 ? 7.790 -1.633 -23.108 1.00 91.19 111 ALA A C 1
ATOM 887 O O . ALA A 1 111 ? 8.711 -1.531 -23.911 1.00 91.19 111 ALA A O 1
ATOM 888 N N . ARG A 1 112 ? 6.640 -2.241 -23.424 1.00 90.75 112 ARG A N 1
ATOM 889 C CA . ARG A 1 112 ? 6.449 -3.034 -24.647 1.00 90.75 112 ARG A CA 1
ATOM 890 C C . ARG A 1 112 ? 6.267 -2.211 -25.920 1.00 90.75 112 ARG A C 1
ATOM 892 O O . ARG A 1 112 ? 6.823 -2.568 -26.950 1.00 90.75 112 ARG A O 1
ATOM 899 N N . VAL A 1 113 ? 5.409 -1.196 -25.885 1.00 91.38 113 VAL A N 1
ATOM 900 C CA . VAL A 1 113 ? 4.942 -0.484 -27.090 1.00 91.38 113 VAL A CA 1
ATOM 901 C C . VAL A 1 113 ? 5.820 0.720 -27.402 1.00 91.38 113 VAL A C 1
ATOM 903 O O . VAL A 1 113 ? 5.897 1.141 -28.552 1.00 91.38 113 VAL A O 1
ATOM 906 N N . VAL A 1 114 ? 6.482 1.271 -26.386 1.00 90.38 114 VAL A N 1
ATOM 907 C CA . VAL A 1 114 ? 7.223 2.525 -26.504 1.00 90.38 114 VAL A CA 1
ATOM 908 C C . VAL A 1 114 ? 8.720 2.285 -26.323 1.00 90.38 114 VAL A C 1
ATOM 910 O O . VAL A 1 114 ? 9.490 2.529 -27.246 1.00 90.38 114 VAL A O 1
ATOM 913 N N . ALA A 1 115 ? 9.141 1.749 -25.175 1.00 89.50 115 ALA A N 1
A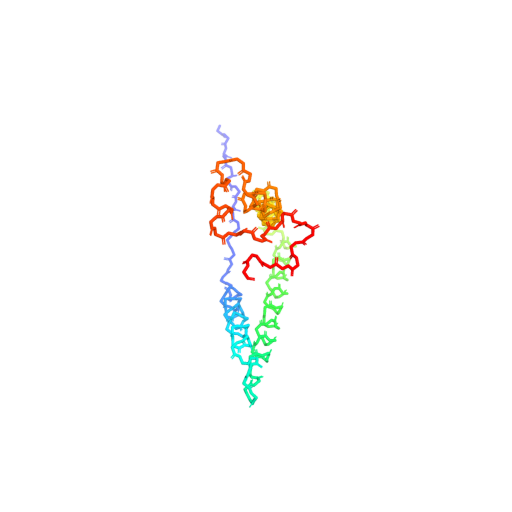TOM 914 C CA . ALA A 1 115 ? 10.556 1.625 -24.841 1.00 89.50 115 ALA A CA 1
ATOM 915 C C . ALA A 1 115 ? 11.297 0.590 -25.708 1.00 89.50 115 ALA A C 1
ATOM 917 O O . ALA A 1 115 ? 12.357 0.919 -26.233 1.00 89.50 115 ALA A O 1
ATOM 918 N N . VAL A 1 116 ? 10.753 -0.625 -25.898 1.00 88.88 116 VAL A N 1
ATOM 919 C CA . VAL A 1 116 ? 11.413 -1.667 -26.718 1.00 88.88 116 VAL A CA 1
ATOM 920 C C . VAL A 1 116 ? 11.639 -1.207 -28.167 1.00 88.88 116 VAL A C 1
ATOM 922 O O . VAL A 1 116 ? 12.781 -1.279 -28.615 1.00 88.88 116 VAL A O 1
ATOM 925 N N . PRO A 1 117 ? 10.639 -0.676 -28.901 1.00 88.12 117 PRO A N 1
ATOM 926 C CA . PRO A 1 117 ? 10.876 -0.211 -30.269 1.00 88.12 117 PRO A CA 1
ATOM 927 C C . PRO A 1 117 ? 11.838 0.979 -30.351 1.00 88.12 117 PRO A C 1
ATOM 929 O O . PRO A 1 117 ? 12.590 1.099 -31.311 1.00 88.12 117 PRO A O 1
ATOM 932 N N . TRP A 1 118 ? 11.837 1.878 -29.362 1.00 89.00 118 TRP A N 1
ATOM 933 C CA . TRP A 1 118 ? 12.777 3.003 -29.342 1.00 89.00 118 TRP A CA 1
ATOM 934 C C . TRP A 1 118 ? 14.228 2.568 -29.155 1.00 89.00 118 TRP A C 1
ATOM 936 O O . TRP A 1 118 ? 15.111 3.195 -29.736 1.00 89.00 118 TRP A O 1
ATOM 946 N N . LEU A 1 119 ? 14.469 1.510 -28.378 1.00 84.44 119 LEU A N 1
ATOM 947 C CA . LEU A 1 119 ? 15.800 0.919 -28.213 1.00 84.44 119 LEU A CA 1
ATOM 948 C C . LEU A 1 119 ? 16.325 0.300 -29.519 1.00 84.44 119 LEU A C 1
ATOM 950 O O . LEU A 1 119 ? 17.515 0.392 -29.784 1.00 84.44 119 LEU A O 1
ATOM 954 N N . ASP A 1 120 ? 15.431 -0.245 -30.344 1.00 84.19 120 ASP A N 1
ATOM 955 C CA . ASP A 1 120 ? 15.709 -0.828 -31.670 1.00 84.19 120 ASP A CA 1
ATOM 956 C C . ASP A 1 120 ? 15.761 0.222 -32.800 1.00 84.19 120 ASP A C 1
ATOM 958 O O . ASP A 1 120 ? 15.838 -0.090 -33.983 1.00 84.19 120 ASP A O 1
ATOM 962 N N . GLY A 1 121 ? 15.702 1.511 -32.453 1.00 83.50 121 GLY A N 1
ATOM 963 C CA . GLY A 1 121 ? 15.906 2.599 -33.408 1.00 83.50 121 GLY A CA 1
ATOM 964 C C . GLY A 1 121 ? 14.640 3.131 -34.078 1.00 83.50 121 GLY A C 1
ATOM 965 O O . GLY A 1 121 ? 14.738 3.931 -35.010 1.00 83.50 121 GLY A O 1
ATOM 966 N N . ALA A 1 122 ? 13.444 2.774 -33.599 1.00 85.50 122 ALA A N 1
ATOM 967 C CA . ALA A 1 122 ? 12.200 3.343 -34.117 1.00 85.50 122 ALA A CA 1
ATOM 968 C C . ALA A 1 122 ? 12.120 4.874 -33.919 1.00 85.50 122 ALA A C 1
ATOM 970 O O . ALA A 1 122 ? 12.589 5.425 -32.917 1.00 85.50 122 ALA A O 1
ATOM 971 N N . SER A 1 123 ? 11.425 5.558 -34.840 1.00 82.19 123 SER A N 1
ATOM 972 C CA . SER A 1 123 ? 11.285 7.025 -34.879 1.00 82.19 123 SER A CA 1
ATOM 973 C C . SER A 1 123 ? 12.645 7.725 -35.057 1.00 82.19 123 SER A C 1
ATOM 975 O O . SER A 1 123 ? 13.410 7.360 -35.944 1.00 82.19 123 SER A O 1
ATOM 977 N N . ASN A 1 124 ? 12.966 8.728 -34.241 1.00 80.88 124 ASN A N 1
ATOM 978 C CA . ASN A 1 124 ? 14.207 9.502 -34.346 1.00 80.88 124 ASN A CA 1
ATOM 979 C C . ASN A 1 124 ? 15.424 8.832 -33.671 1.00 80.88 124 ASN A C 1
ATOM 981 O O . ASN A 1 124 ? 16.464 9.473 -33.544 1.00 80.88 124 ASN A O 1
ATOM 985 N N . ASN A 1 125 ? 15.314 7.572 -33.231 1.00 81.50 125 ASN A N 1
ATOM 986 C CA . ASN A 1 125 ? 16.354 6.889 -32.451 1.00 81.50 125 ASN A CA 1
ATOM 987 C C . ASN A 1 125 ? 17.266 5.970 -33.284 1.00 81.50 125 ASN A C 1
ATOM 989 O O . ASN A 1 125 ? 18.087 5.263 -32.706 1.00 81.50 125 ASN A O 1
ATOM 993 N N . ALA A 1 126 ? 17.165 5.985 -34.618 1.00 80.69 126 ALA A N 1
ATOM 994 C CA . ALA A 1 126 ? 17.936 5.096 -35.496 1.00 80.69 126 ALA A CA 1
ATOM 995 C C . ALA A 1 126 ? 19.455 5.161 -35.239 1.00 80.69 126 ALA A C 1
ATOM 997 O O . ALA A 1 126 ? 20.094 4.136 -35.029 1.00 80.69 126 ALA A O 1
ATOM 998 N N . MET A 1 127 ? 20.030 6.368 -35.139 1.00 80.38 127 MET A N 1
ATOM 999 C CA . MET A 1 127 ? 21.464 6.516 -34.839 1.00 80.38 127 MET A CA 1
ATOM 1000 C C . MET A 1 127 ? 21.821 6.124 -33.398 1.00 80.38 127 MET A C 1
ATOM 1002 O O . MET A 1 127 ? 22.953 5.745 -33.121 1.00 80.38 127 MET A O 1
ATOM 1006 N N . THR A 1 128 ? 20.874 6.213 -32.461 1.00 79.00 128 THR A N 1
ATOM 1007 C CA . THR A 1 128 ? 21.086 5.791 -31.071 1.00 79.00 128 THR A CA 1
ATOM 1008 C C . THR A 1 128 ? 21.169 4.272 -30.969 1.00 79.00 128 THR A C 1
ATOM 1010 O O . THR A 1 128 ? 22.024 3.777 -30.238 1.00 79.00 128 THR A O 1
ATOM 1013 N N . ALA A 1 129 ? 20.341 3.545 -31.723 1.00 81.19 129 ALA A N 1
ATOM 1014 C CA . ALA A 1 129 ? 20.413 2.091 -31.810 1.00 81.19 129 ALA A CA 1
ATOM 1015 C C . ALA A 1 129 ? 21.741 1.637 -32.430 1.00 81.19 129 ALA A C 1
ATOM 1017 O O . ALA A 1 129 ? 22.455 0.856 -31.815 1.00 81.19 129 ALA A O 1
ATOM 1018 N N . GLU A 1 130 ? 22.147 2.211 -33.566 1.00 79.75 130 GLU A N 1
ATOM 1019 C CA . GLU A 1 130 ? 23.406 1.826 -34.224 1.00 79.75 130 GLU A CA 1
ATOM 1020 C C . GLU A 1 130 ? 24.659 2.108 -33.375 1.00 79.75 130 GLU A C 1
ATOM 1022 O O . GLU A 1 130 ? 25.628 1.354 -33.441 1.00 79.75 130 GLU A O 1
ATOM 1027 N N . ILE A 1 131 ? 24.664 3.184 -32.578 1.00 83.44 131 ILE A N 1
ATOM 1028 C CA . ILE A 1 131 ? 25.843 3.586 -31.794 1.00 83.44 131 ILE A CA 1
ATOM 1029 C C . ILE A 1 131 ? 25.887 2.911 -30.417 1.00 83.44 131 ILE A C 1
ATOM 1031 O O . ILE A 1 131 ? 26.966 2.524 -29.970 1.00 83.44 131 ILE A O 1
ATOM 1035 N N . LEU A 1 132 ? 24.754 2.814 -29.711 1.00 82.56 132 LEU A N 1
ATOM 1036 C CA . LEU A 1 132 ? 24.717 2.294 -28.337 1.00 82.56 132 LEU A CA 1
ATOM 1037 C C . LEU A 1 132 ? 24.348 0.811 -28.267 1.00 82.56 132 LEU A C 1
ATOM 1039 O O . LEU A 1 132 ? 24.823 0.123 -27.367 1.00 82.56 132 LEU A O 1
ATOM 1043 N N . TRP A 1 133 ? 23.510 0.325 -29.184 1.00 82.50 133 TRP A N 1
ATOM 1044 C CA . TRP A 1 133 ? 22.876 -0.993 -29.096 1.00 82.50 133 TRP A CA 1
ATOM 1045 C C . TRP A 1 133 ? 22.864 -1.740 -30.446 1.00 82.50 133 TRP A C 1
ATOM 1047 O O . TRP A 1 133 ? 21.798 -2.147 -30.903 1.00 82.50 133 TRP A O 1
ATOM 1057 N N . PRO A 1 134 ? 24.026 -1.949 -31.094 1.00 79.94 134 PRO A N 1
ATOM 1058 C CA . PRO A 1 134 ? 24.093 -2.457 -32.470 1.00 79.94 134 PRO A CA 1
ATOM 1059 C C . PRO A 1 134 ? 23.560 -3.889 -32.642 1.00 79.94 134 PRO A C 1
ATOM 1061 O O . PRO A 1 134 ? 23.082 -4.233 -33.718 1.00 79.94 134 PRO A O 1
ATOM 1064 N N . ASP A 1 135 ? 23.630 -4.709 -31.589 1.00 82.44 135 ASP A N 1
ATOM 1065 C CA . ASP A 1 135 ? 23.176 -6.108 -31.592 1.00 82.44 135 ASP A CA 1
ATOM 1066 C C . ASP A 1 135 ? 21.792 -6.292 -30.942 1.00 82.44 135 ASP A C 1
ATOM 1068 O O . ASP A 1 135 ? 21.340 -7.420 -30.723 1.00 82.44 135 ASP A O 1
ATOM 1072 N N . PHE A 1 136 ? 21.135 -5.198 -30.548 1.00 83.31 136 PHE A N 1
ATOM 1073 C CA . PHE A 1 136 ? 19.819 -5.266 -29.931 1.00 83.31 136 PHE A CA 1
ATOM 1074 C C . PHE A 1 136 ? 18.743 -5.440 -31.001 1.00 83.31 136 PHE A C 1
ATOM 1076 O O . PHE A 1 136 ? 18.695 -4.678 -31.956 1.00 83.31 136 PHE A O 1
ATOM 1083 N N . GLU A 1 137 ? 17.860 -6.417 -30.801 1.00 81.12 137 GLU A N 1
ATOM 1084 C CA . GLU A 1 137 ? 16.689 -6.642 -31.646 1.00 81.12 137 GLU A CA 1
ATOM 1085 C C . GLU A 1 137 ? 15.429 -6.552 -30.781 1.00 81.12 137 GLU A C 1
ATOM 1087 O O . GLU A 1 137 ? 15.347 -7.153 -29.698 1.00 81.12 137 GLU A O 1
ATOM 1092 N N . ALA A 1 138 ? 14.422 -5.813 -31.249 1.00 82.44 138 ALA A N 1
ATOM 1093 C CA . ALA A 1 138 ? 13.144 -5.690 -30.557 1.00 82.44 138 ALA A CA 1
ATOM 1094 C C . ALA A 1 138 ? 12.378 -7.026 -30.517 1.00 82.44 138 ALA A C 1
ATOM 1096 O O . ALA A 1 138 ? 11.552 -7.331 -31.377 1.00 82.44 138 ALA A O 1
ATOM 1097 N N . ALA A 1 139 ? 12.569 -7.796 -29.446 1.00 84.38 139 ALA A N 1
ATOM 1098 C CA . ALA A 1 139 ? 11.803 -9.005 -29.159 1.00 84.38 139 ALA A CA 1
ATOM 1099 C C . ALA A 1 139 ? 10.949 -8.853 -27.890 1.00 84.38 139 ALA A C 1
ATOM 1101 O O . ALA A 1 139 ? 11.345 -8.218 -26.912 1.00 84.38 139 ALA A O 1
ATOM 1102 N N . TRP A 1 140 ? 9.767 -9.480 -27.879 1.00 82.12 140 TRP A N 1
ATOM 1103 C CA . TRP A 1 140 ? 8.920 -9.564 -26.687 1.00 82.12 140 TRP A CA 1
ATOM 1104 C C . TRP A 1 140 ? 8.558 -11.019 -26.361 1.00 82.12 140 TRP A C 1
ATOM 1106 O O . TRP A 1 140 ? 7.974 -11.691 -27.215 1.00 82.12 140 TRP A O 1
ATOM 1116 N N . PRO A 1 141 ? 8.785 -11.498 -25.122 1.00 85.88 141 PRO A N 1
ATOM 1117 C CA . PRO A 1 141 ? 9.367 -10.789 -23.975 1.00 85.88 141 PRO A CA 1
ATOM 1118 C C . PRO A 1 141 ? 10.893 -10.614 -24.084 1.00 85.88 141 PRO A C 1
ATOM 1120 O O . PRO A 1 141 ? 11.584 -11.467 -24.636 1.00 85.88 141 PRO A O 1
ATOM 1123 N N . LEU A 1 142 ? 11.422 -9.534 -23.503 1.00 79.31 142 LEU A N 1
ATOM 1124 C CA . LEU A 1 142 ? 12.866 -9.303 -23.388 1.00 79.31 142 LEU A CA 1
ATOM 1125 C C . LEU A 1 142 ? 13.472 -10.273 -22.365 1.00 79.31 142 LEU A C 1
ATOM 1127 O O . LEU A 1 142 ? 13.350 -10.074 -21.159 1.00 79.31 142 LEU A O 1
ATOM 1131 N N . LEU A 1 143 ? 14.110 -11.336 -22.853 1.00 80.88 143 LEU A N 1
ATOM 1132 C CA . LEU A 1 143 ? 14.828 -12.310 -22.017 1.00 80.88 143 LEU A CA 1
ATOM 1133 C C . LEU A 1 143 ? 16.301 -11.938 -21.809 1.00 80.88 143 LEU A C 1
ATOM 1135 O O . LEU A 1 143 ? 16.945 -12.453 -20.898 1.00 80.88 143 LEU A O 1
ATOM 1139 N N . LYS A 1 144 ? 16.828 -11.057 -22.660 1.00 77.62 144 LYS A N 1
ATOM 1140 C CA . LYS A 1 144 ? 18.172 -10.495 -22.569 1.00 77.62 144 LYS A CA 1
ATOM 1141 C C . LYS A 1 144 ? 18.052 -8.982 -22.637 1.00 77.62 144 LYS A C 1
ATOM 1143 O O . LYS A 1 144 ? 17.332 -8.459 -23.486 1.00 77.62 144 LYS A O 1
ATOM 1148 N N . THR A 1 145 ? 18.702 -8.297 -21.709 1.00 75.00 145 THR A N 1
ATOM 1149 C CA . THR A 1 145 ? 18.814 -6.841 -21.751 1.00 75.00 145 THR A CA 1
ATOM 1150 C C . THR A 1 145 ? 19.798 -6.434 -22.847 1.00 75.00 145 THR A C 1
ATOM 1152 O O . THR A 1 145 ? 20.719 -7.201 -23.120 1.00 75.00 145 THR A O 1
ATOM 1155 N N . PRO A 1 146 ? 19.631 -5.251 -23.459 1.00 66.62 146 PRO A N 1
ATOM 1156 C CA . PRO A 1 146 ? 20.696 -4.655 -24.253 1.00 66.62 146 PRO A CA 1
ATOM 1157 C C . PRO A 1 146 ? 21.937 -4.486 -23.355 1.00 66.62 146 PRO A C 1
ATOM 1159 O O . PRO A 1 146 ? 21.854 -3.794 -22.336 1.00 66.62 146 PRO A O 1
ATOM 1162 N N . GLY A 1 147 ? 23.042 -5.168 -23.680 1.00 60.12 147 GLY A N 1
ATOM 1163 C CA . GLY A 1 147 ? 24.293 -5.164 -22.903 1.00 60.12 147 GLY A CA 1
ATOM 1164 C C . GLY A 1 147 ? 24.969 -6.524 -22.777 1.00 60.12 147 GLY A C 1
ATOM 1165 O O . GLY A 1 147 ? 24.251 -7.541 -22.651 1.00 60.12 147 GLY A O 1
#

Radius of gyration: 26.05 Å; Cα contacts (8 Å, |Δi|>4): 106; chains: 1; bounding box: 65×46×58 Å

Nearest PDB structures (foldseek):
  8t1i-assembly1_I  TM=3.851E-01  e=8.076E-01  Mus musculus

Secondary structure (DSSP, 8-state):
-----PPPPP-PPP-SHHHHHHHHHHHHHHHHHHHHHTTT-TT--HHHHHHHHHHHHHHHHHHHHHHHHHHHHHTT---HHHHHHHHHHHHHHHHHHHHHHHHHHHHHHIIIIIIHHHHTT-GGGHHHHHHH-TT----SS--S---

Solvent-accessible surface area (backbone atoms only — not comparable to full-atom values): 8416 Å² total; per-residue (Å²): 136,83,80,82,78,75,80,74,79,74,77,83,75,95,70,68,52,65,60,54,37,51,54,12,52,48,31,30,55,51,10,50,53,44,31,65,75,28,73,88,44,95,82,63,73,58,19,60,55,40,21,51,52,12,48,52,46,36,52,53,35,50,55,56,47,52,50,49,55,51,54,48,53,74,71,62,62,67,43,78,70,52,56,53,51,54,52,51,51,50,51,51,50,54,50,50,53,54,52,54,52,47,51,54,54,47,50,50,46,40,45,62,73,46,50,40,41,38,54,50,16,45,83,94,25,42,69,54,12,62,71,76,34,70,88,50,72,74,58,87,80,73,87,68,70,87,123